Protein AF-A0A136KMV6-F1 (afdb_monomer)

Mean predicted aligned error: 5.01 Å

Nearest PDB structures (foldseek):
  1k6o-assembly1_C  TM=4.350E-01  e=5.291E+00  Homo sapiens
  7b7n-assembly1_H  TM=4.415E-01  e=7.885E+00  Human gammaherpesvirus 8

Foldseek 3Di:
DDDPVQWPDWAQAPVGDIDTDGPVVVCCCCPPPPVVCVPVPVVVRDVGNDDPPVD

Radius of gyration: 12.55 Å; Cα contacts (8 Å, |Δi|>4): 48; chains: 1; bounding box: 34×15×33 Å

Structure (mmCIF, N/CA/C/O backbone):
data_AF-A0A136KMV6-F1
#
_entry.id   AF-A0A136KMV6-F1
#
loop_
_atom_site.group_PDB
_atom_site.id
_atom_site.type_symbol
_atom_site.label_atom_id
_atom_site.label_alt_id
_atom_site.label_comp_id
_atom_site.label_asym_id
_atom_site.label_entity_id
_atom_site.label_seq_id
_atom_site.pdbx_PDB_ins_code
_atom_site.Cartn_x
_atom_site.Cartn_y
_atom_site.Cartn_z
_atom_site.occupancy
_atom_site.B_iso_or_equiv
_atom_site.auth_seq_id
_atom_site.auth_comp_id
_atom_site.auth_asym_id
_atom_site.auth_atom_id
_atom_site.pdbx_PDB_model_num
ATOM 1 N N . MET A 1 1 ? -17.149 -8.203 -0.955 1.00 58.72 1 MET A N 1
ATOM 2 C CA . MET A 1 1 ? -17.067 -7.413 -2.203 1.00 58.72 1 MET A CA 1
ATOM 3 C C . MET A 1 1 ? -16.398 -6.094 -1.868 1.00 58.72 1 MET A C 1
ATOM 5 O O . MET A 1 1 ? -16.876 -5.428 -0.961 1.00 58.72 1 MET A O 1
ATOM 9 N N . THR A 1 2 ? -15.298 -5.753 -2.532 1.00 65.00 2 THR A N 1
ATOM 10 C CA . THR A 1 2 ? -14.576 -4.489 -2.324 1.00 65.00 2 THR A CA 1
ATOM 11 C C . THR A 1 2 ? -15.361 -3.351 -2.969 1.00 65.00 2 THR A C 1
ATOM 13 O O . THR A 1 2 ? -15.641 -3.428 -4.166 1.00 65.00 2 THR A O 1
ATOM 16 N N . LYS A 1 3 ? -15.747 -2.320 -2.211 1.00 82.31 3 LYS A N 1
ATOM 17 C CA . LYS A 1 3 ? -16.388 -1.130 -2.785 1.00 82.31 3 LYS A CA 1
ATOM 18 C C . LYS A 1 3 ? -15.305 -0.180 -3.282 1.00 82.31 3 LYS A C 1
ATOM 20 O O . LYS A 1 3 ? -14.198 -0.150 -2.757 1.00 82.31 3 LYS A O 1
ATOM 25 N N . GLU A 1 4 ? -15.631 0.638 -4.273 1.00 79.31 4 GLU A N 1
ATOM 26 C CA . GLU A 1 4 ? -14.685 1.607 -4.845 1.00 79.31 4 GLU A CA 1
ATOM 27 C C . GLU A 1 4 ? -14.153 2.598 -3.793 1.00 79.31 4 GLU A C 1
ATOM 29 O O . GLU A 1 4 ? -12.985 2.969 -3.810 1.00 79.31 4 GLU A O 1
ATOM 34 N N . LYS A 1 5 ? -14.974 2.921 -2.784 1.00 83.00 5 LYS A N 1
ATOM 35 C CA . LYS A 1 5 ? -14.595 3.759 -1.633 1.00 83.00 5 LYS A CA 1
ATOM 36 C C . LYS A 1 5 ? -13.543 3.126 -0.707 1.00 83.00 5 LYS A C 1
ATOM 38 O O . LYS A 1 5 ? -12.915 3.854 0.071 1.00 83.00 5 LYS A O 1
ATOM 43 N N . ASP A 1 6 ? -13.346 1.811 -0.797 1.00 94.38 6 ASP A N 1
ATOM 44 C CA . ASP A 1 6 ? -12.419 1.044 0.043 1.00 94.38 6 ASP A CA 1
ATOM 45 C C . ASP A 1 6 ? -11.027 0.948 -0.595 1.00 94.38 6 ASP A C 1
ATOM 47 O O . ASP A 1 6 ? -10.070 0.537 0.062 1.00 94.38 6 ASP A O 1
ATOM 51 N N . ILE A 1 7 ? -10.895 1.325 -1.871 1.00 96.62 7 ILE A N 1
ATOM 52 C CA . ILE A 1 7 ? -9.619 1.338 -2.582 1.00 96.62 7 ILE A CA 1
ATOM 53 C C . ILE A 1 7 ? -8.782 2.511 -2.069 1.00 96.62 7 ILE A C 1
ATOM 55 O O . ILE A 1 7 ? -9.231 3.656 -2.055 1.00 96.62 7 ILE A O 1
ATOM 59 N N . LEU A 1 8 ? -7.557 2.211 -1.643 1.00 97.00 8 LEU A N 1
ATOM 60 C CA . LEU A 1 8 ? -6.544 3.214 -1.332 1.00 97.00 8 LEU A CA 1
ATOM 61 C C . LEU A 1 8 ? -5.814 3.634 -2.609 1.00 97.00 8 LEU A C 1
ATOM 63 O O . LEU A 1 8 ? -5.668 4.823 -2.876 1.00 97.00 8 LEU A O 1
ATOM 67 N N . PHE A 1 9 ? -5.385 2.658 -3.412 1.00 96.06 9 PHE A N 1
ATOM 68 C CA . PHE A 1 9 ? -4.836 2.909 -4.740 1.00 96.06 9 PHE A CA 1
ATOM 69 C C . PHE A 1 9 ? -4.970 1.702 -5.668 1.00 96.06 9 PHE A C 1
ATOM 71 O O . PHE A 1 9 ? -5.115 0.554 -5.237 1.00 96.06 9 PHE A O 1
ATOM 78 N N . GLU A 1 10 ? -4.883 1.987 -6.964 1.00 95.94 10 GLU A N 1
ATOM 79 C CA . GLU A 1 10 ? -4.817 1.004 -8.037 1.00 95.94 10 GLU A CA 1
ATOM 80 C C . GLU A 1 10 ? -3.713 1.412 -9.020 1.00 95.94 10 GLU A C 1
ATOM 82 O O . GLU A 1 10 ? -3.614 2.582 -9.389 1.00 95.94 10 GLU A O 1
ATOM 87 N N . VAL A 1 11 ? -2.870 0.463 -9.427 1.00 95.81 11 VAL A N 1
ATOM 88 C CA . VAL A 1 11 ? -1.720 0.712 -10.304 1.00 95.81 11 VAL A CA 1
ATOM 89 C C . VAL A 1 11 ? -1.661 -0.322 -11.424 1.00 95.81 11 VAL A C 1
ATOM 91 O O . VAL A 1 11 ? -1.846 -1.516 -11.187 1.00 95.81 11 VAL A O 1
ATOM 94 N N . MET A 1 12 ? -1.422 0.133 -12.657 1.00 95.88 12 MET A N 1
ATOM 95 C CA . MET A 1 12 ? -1.132 -0.747 -13.791 1.00 95.88 12 MET A CA 1
ATOM 96 C C . MET A 1 12 ? 0.336 -1.161 -13.732 1.00 95.88 12 MET A C 1
ATOM 98 O O . MET A 1 12 ? 1.210 -0.301 -13.667 1.00 95.88 12 MET A O 1
ATOM 102 N N . THR A 1 13 ? 0.602 -2.461 -13.774 1.00 94.94 13 THR A N 1
ATOM 103 C CA . THR A 1 13 ? 1.971 -2.984 -13.817 1.00 94.94 13 THR A CA 1
ATOM 104 C C . THR A 1 13 ? 2.463 -3.112 -15.265 1.00 94.94 13 THR A C 1
ATOM 106 O O . THR A 1 13 ? 1.645 -3.298 -16.174 1.00 94.94 13 THR A O 1
ATOM 109 N N . PRO A 1 14 ? 3.787 -3.105 -15.510 1.00 94.06 14 PRO A N 1
ATOM 110 C CA . PRO A 1 14 ? 4.355 -3.364 -16.839 1.00 94.06 14 PRO A CA 1
ATOM 111 C C . PRO A 1 14 ? 3.994 -4.737 -17.422 1.00 94.06 14 PRO A C 1
ATOM 113 O O . PRO A 1 14 ? 4.071 -4.936 -18.628 1.00 94.06 14 PRO A O 1
ATOM 116 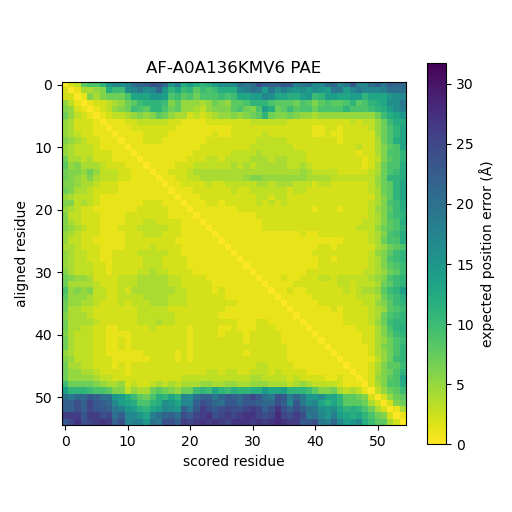N N . LEU A 1 15 ? 3.582 -5.681 -16.571 1.00 93.50 15 LEU A N 1
ATOM 117 C CA . LEU A 1 15 ? 3.151 -7.023 -16.963 1.00 93.50 15 LEU A CA 1
ATOM 118 C C . LEU A 1 15 ? 1.691 -7.067 -17.454 1.00 93.50 15 LEU A C 1
ATOM 120 O O . LEU A 1 15 ? 1.178 -8.142 -17.749 1.00 93.50 15 LEU A O 1
ATOM 124 N N . GLY A 1 16 ? 1.010 -5.919 -17.540 1.00 93.31 16 GLY A N 1
ATOM 125 C CA . GLY A 1 16 ? -0.324 -5.810 -18.136 1.00 93.31 16 GLY A CA 1
ATOM 126 C C . GLY A 1 16 ? -1.483 -6.165 -17.204 1.00 93.31 16 GLY A C 1
ATOM 127 O O . GLY A 1 16 ? -2.608 -6.330 -17.672 1.00 93.31 16 GLY A O 1
ATOM 128 N N . PHE A 1 17 ? -1.246 -6.260 -15.892 1.00 95.31 17 PHE A N 1
ATOM 129 C CA . PHE A 1 17 ? -2.306 -6.432 -14.895 1.00 95.31 17 PHE A CA 1
ATOM 130 C C . PHE A 1 17 ? -2.312 -5.300 -13.871 1.00 95.31 17 PHE A C 1
ATOM 132 O O . PHE A 1 17 ? -1.299 -4.637 -13.635 1.00 95.31 17 PHE A O 1
ATOM 139 N N . ARG A 1 18 ? -3.473 -5.090 -13.246 1.00 95.69 18 ARG A N 1
ATOM 140 C CA . ARG A 1 18 ? -3.664 -4.063 -12.222 1.00 95.69 18 ARG A CA 1
ATOM 141 C C . ARG A 1 18 ? -3.514 -4.647 -10.831 1.00 95.69 18 ARG A C 1
ATOM 143 O O . ARG A 1 18 ? -4.070 -5.704 -10.543 1.00 95.69 18 ARG A O 1
ATOM 150 N N . VAL A 1 19 ? -2.827 -3.921 -9.959 1.00 95.25 19 VAL A N 1
ATOM 151 C CA . VAL A 1 19 ? -2.825 -4.210 -8.526 1.00 95.25 19 VAL A CA 1
ATOM 152 C C . VAL A 1 19 ? -3.649 -3.171 -7.801 1.00 95.25 19 VAL A C 1
ATOM 154 O O . VAL A 1 19 ? -3.499 -1.975 -8.029 1.00 95.25 19 VAL A O 1
ATOM 157 N N . ARG A 1 20 ? -4.518 -3.652 -6.916 1.00 95.88 20 ARG A N 1
ATOM 158 C CA . ARG A 1 20 ? -5.400 -2.850 -6.080 1.00 95.88 20 ARG A CA 1
ATOM 159 C C . ARG A 1 20 ? -5.066 -3.093 -4.619 1.00 95.88 20 ARG A C 1
ATOM 161 O O . ARG A 1 20 ? -4.994 -4.241 -4.187 1.00 95.88 20 ARG A O 1
ATOM 168 N N . VAL A 1 21 ? -4.930 -2.012 -3.866 1.00 96.00 21 VAL A N 1
ATOM 169 C CA . VAL A 1 21 ? -4.745 -2.043 -2.415 1.00 96.00 21 VAL A CA 1
ATOM 170 C C . VAL A 1 21 ? -5.929 -1.349 -1.760 1.00 96.00 21 VAL A C 1
ATOM 172 O O . VAL A 1 21 ? -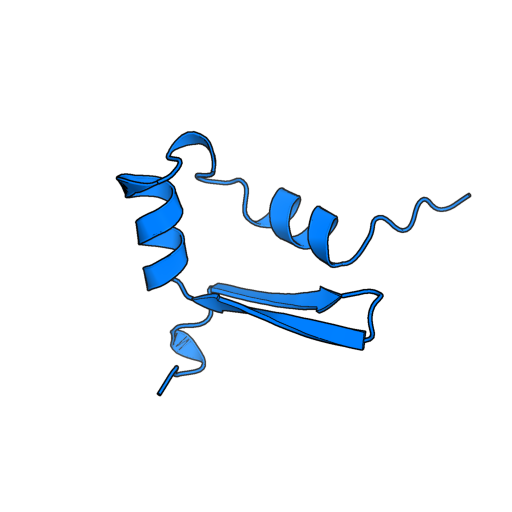6.357 -0.282 -2.201 1.00 96.00 21 VAL A O 1
ATOM 175 N N . THR A 1 22 ? -6.486 -1.973 -0.723 1.00 97.44 22 THR A N 1
ATOM 176 C CA . THR A 1 22 ? -7.581 -1.404 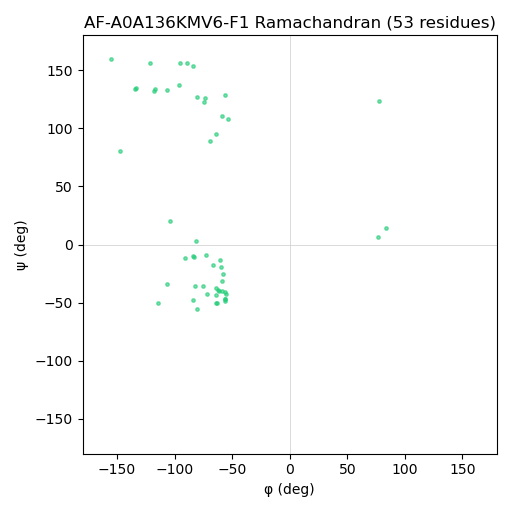0.069 1.00 97.44 22 THR A CA 1
ATOM 177 C C . THR A 1 22 ? -7.046 -0.696 1.305 1.00 97.44 22 THR A C 1
ATOM 179 O O . THR A 1 22 ? -5.966 -1.031 1.793 1.00 97.44 22 THR A O 1
ATOM 182 N N . LYS A 1 23 ? -7.824 0.251 1.834 1.00 96.81 23 LYS A N 1
ATOM 183 C CA . LYS A 1 23 ? -7.506 0.958 3.082 1.00 96.81 23 LYS A CA 1
ATOM 184 C C . LYS A 1 23 ? -7.309 -0.021 4.237 1.00 96.81 23 LYS A C 1
ATOM 186 O O . LYS A 1 23 ? -6.266 0.017 4.869 1.00 96.81 23 LYS A O 1
ATOM 191 N N . ASP A 1 24 ? -8.233 -0.963 4.423 1.00 96.69 24 ASP A N 1
ATOM 192 C CA . ASP A 1 24 ? -8.174 -1.941 5.520 1.00 96.69 24 ASP A CA 1
ATOM 193 C C . ASP A 1 24 ? -6.926 -2.832 5.458 1.00 96.69 24 ASP A C 1
ATOM 195 O O . ASP A 1 24 ? -6.312 -3.145 6.477 1.00 96.69 24 ASP A O 1
ATOM 199 N N . TYR A 1 25 ? -6.526 -3.254 4.253 1.00 96.75 25 TYR A N 1
ATOM 200 C CA . TYR A 1 25 ? -5.345 -4.100 4.106 1.00 96.75 25 TYR A CA 1
ATOM 201 C C . TYR A 1 25 ? -4.052 -3.299 4.266 1.00 96.75 25 TYR A C 1
ATOM 203 O O . TYR A 1 25 ? -3.088 -3.804 4.838 1.00 96.75 25 TYR A O 1
ATOM 211 N N . TRP A 1 26 ? -4.031 -2.051 3.793 1.00 97.69 26 TRP A N 1
ATOM 212 C CA . TRP A 1 26 ? -2.919 -1.141 4.044 1.00 97.69 26 TRP A CA 1
ATOM 213 C C . TRP A 1 26 ? -2.772 -0.827 5.532 1.00 97.69 26 TRP A C 1
ATOM 215 O O . TRP A 1 26 ? -1.666 -0.923 6.051 1.00 97.69 26 TRP A O 1
ATOM 225 N N . GLU A 1 27 ? -3.878 -0.577 6.233 1.00 97.94 27 GLU A N 1
ATOM 226 C CA . GLU A 1 27 ? -3.901 -0.369 7.682 1.00 97.94 27 GLU A CA 1
ATOM 227 C C . GLU A 1 27 ? -3.274 -1.563 8.406 1.00 97.94 27 GLU A C 1
ATOM 229 O O . GLU A 1 27 ? -2.369 -1.398 9.219 1.00 97.94 27 GLU A O 1
ATOM 234 N N . LEU A 1 28 ? -3.658 -2.790 8.040 1.00 98.12 28 LEU A N 1
ATOM 235 C CA . LEU A 1 28 ? -3.036 -4.003 8.574 1.00 98.12 28 LEU A CA 1
ATOM 236 C C . LEU A 1 28 ? -1.524 -4.063 8.288 1.00 98.12 28 LEU A C 1
ATOM 238 O O . LEU A 1 28 ? -0.745 -4.504 9.138 1.00 98.12 28 LEU A O 1
ATOM 242 N N . ILE A 1 29 ? -1.088 -3.645 7.096 1.00 98.19 29 ILE A N 1
ATOM 243 C CA . ILE A 1 29 ? 0.336 -3.598 6.747 1.00 98.19 29 ILE A CA 1
ATOM 244 C C . ILE A 1 29 ? 1.072 -2.614 7.657 1.00 98.19 29 ILE A C 1
ATOM 246 O O . ILE A 1 29 ? 2.078 -2.999 8.245 1.00 98.19 29 ILE A O 1
ATOM 250 N N . VAL A 1 30 ? 0.580 -1.385 7.805 1.00 98.44 30 VAL A N 1
ATOM 251 C CA . VAL A 1 30 ? 1.291 -0.310 8.517 1.00 98.44 30 VAL A CA 1
ATOM 252 C C . VAL A 1 30 ? 1.099 -0.337 10.036 1.00 98.44 30 VAL A C 1
ATOM 254 O O . VAL A 1 30 ? 1.804 0.363 10.751 1.00 98.44 30 VAL A O 1
ATOM 257 N N . THR A 1 31 ? 0.186 -1.150 10.561 1.00 98.25 31 THR A N 1
ATOM 258 C CA . THR A 1 31 ? -0.005 -1.284 12.017 1.00 98.25 31 THR A CA 1
ATOM 259 C C . THR A 1 31 ? 0.516 -2.602 12.570 1.00 98.25 31 THR A C 1
ATOM 261 O O . THR A 1 31 ? 1.022 -2.627 13.689 1.00 98.25 31 THR A O 1
ATOM 264 N N . VAL A 1 32 ? 0.434 -3.694 11.800 1.00 98.19 32 VAL A N 1
ATOM 265 C CA . VAL A 1 32 ? 0.768 -5.041 12.293 1.00 98.19 32 VAL A CA 1
ATOM 266 C C 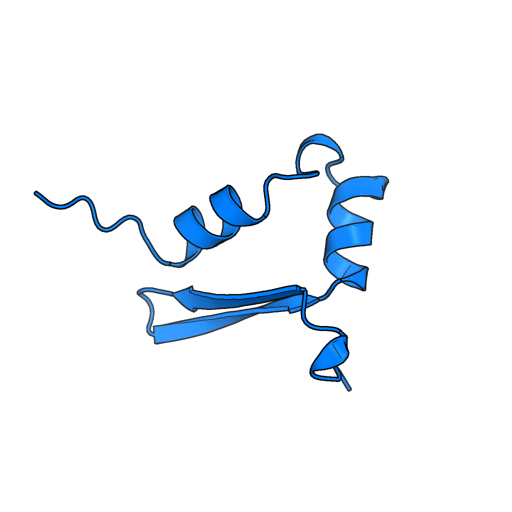. VAL A 1 32 ? 1.987 -5.628 11.593 1.00 98.19 32 VAL A C 1
ATOM 268 O O . VAL A 1 32 ? 2.889 -6.126 12.261 1.00 98.19 32 VAL A O 1
ATOM 271 N N . LYS A 1 33 ? 2.033 -5.613 10.255 1.00 96.88 33 LYS A N 1
ATOM 272 C CA . LYS A 1 33 ? 3.076 -6.351 9.517 1.00 96.88 33 LYS A CA 1
ATOM 273 C C . LYS A 1 33 ? 4.400 -5.594 9.474 1.00 96.88 33 LYS A C 1
ATOM 275 O O . LYS A 1 33 ? 5.440 -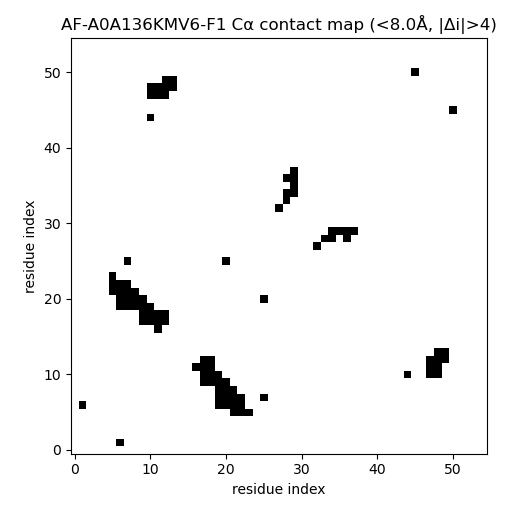6.126 9.847 1.00 96.88 33 LYS A O 1
ATOM 280 N N . HIS A 1 34 ? 4.356 -4.360 8.987 1.00 97.75 34 HIS A N 1
ATOM 281 C CA . HIS A 1 34 ? 5.518 -3.534 8.689 1.00 97.75 34 HIS A CA 1
ATOM 282 C C . HIS A 1 34 ? 5.189 -2.053 8.928 1.00 97.75 34 HIS A C 1
ATOM 284 O O . HIS A 1 34 ? 4.947 -1.319 7.967 1.00 97.75 34 HIS A O 1
ATOM 290 N N . PRO A 1 35 ? 5.226 -1.574 10.185 1.00 97.62 35 PRO A N 1
ATOM 291 C CA . PRO A 1 35 ? 4.900 -0.180 10.490 1.00 97.62 35 PRO A CA 1
ATOM 292 C C . PRO A 1 35 ? 5.746 0.865 9.765 1.00 97.62 35 PRO A C 1
ATOM 294 O O . PRO A 1 35 ? 5.280 1.960 9.467 1.00 97.62 35 PRO A O 1
ATOM 297 N N . ILE A 1 36 ? 6.963 0.488 9.373 1.00 97.88 36 ILE A N 1
ATOM 2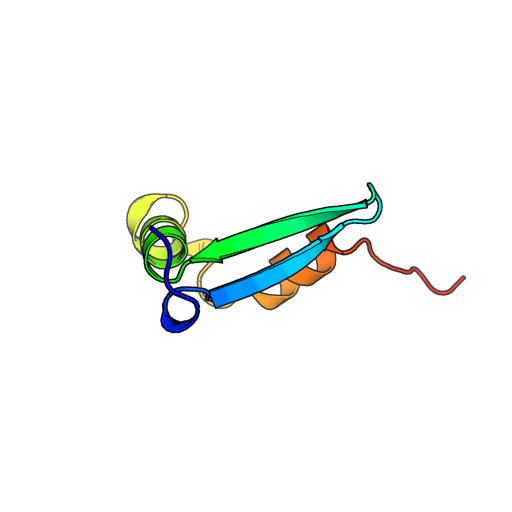98 C CA . ILE A 1 36 ? 7.865 1.300 8.547 1.00 97.88 36 ILE A CA 1
ATOM 299 C C . ILE A 1 36 ? 7.306 1.662 7.159 1.00 97.88 36 ILE A C 1
ATOM 301 O O . ILE A 1 36 ? 7.884 2.498 6.470 1.00 97.88 36 ILE A O 1
ATOM 305 N N . MET A 1 37 ? 6.228 1.013 6.715 1.00 97.62 37 MET A N 1
ATOM 306 C CA . MET A 1 37 ? 5.583 1.295 5.431 1.00 97.62 37 MET A CA 1
ATOM 307 C C . MET A 1 37 ? 4.607 2.479 5.498 1.00 97.62 37 MET A C 1
ATOM 309 O O . MET A 1 37 ? 4.163 2.934 4.446 1.00 97.62 37 MET A O 1
ATOM 313 N N . ALA A 1 38 ? 4.275 2.988 6.691 1.00 97.81 38 ALA A N 1
ATOM 314 C CA . ALA A 1 38 ? 3.402 4.151 6.846 1.00 97.81 38 ALA A CA 1
ATOM 315 C C . ALA A 1 38 ? 3.941 5.363 6.062 1.00 97.81 38 ALA A C 1
ATOM 317 O O . ALA A 1 38 ? 5.111 5.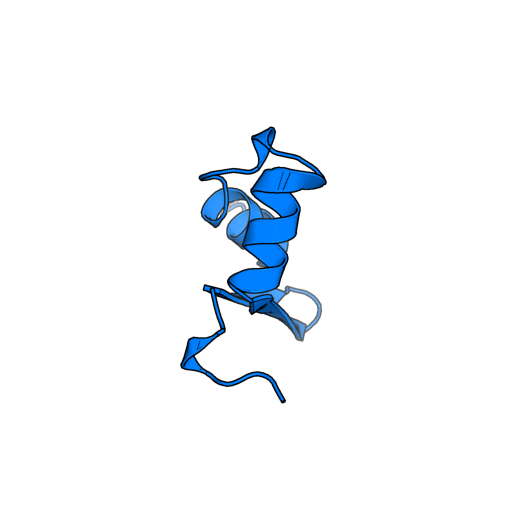722 6.198 1.00 97.81 38 ALA A O 1
ATOM 318 N N . GLY A 1 39 ? 3.097 5.984 5.230 1.00 97.38 39 GLY A N 1
ATOM 319 C CA . GLY A 1 39 ? 3.478 7.130 4.395 1.00 97.38 39 GLY A CA 1
ATOM 320 C C . GLY A 1 39 ? 4.298 6.783 3.144 1.00 97.38 39 GLY A C 1
ATOM 321 O O . GLY A 1 39 ? 4.785 7.688 2.468 1.00 97.38 39 GLY A O 1
ATOM 322 N N . ARG A 1 40 ? 4.484 5.491 2.831 1.00 97.88 40 ARG A N 1
ATOM 323 C CA . ARG A 1 40 ? 5.254 5.016 1.664 1.00 97.88 40 ARG A CA 1
ATOM 324 C C . ARG A 1 40 ? 4.380 4.514 0.515 1.00 97.88 40 ARG A C 1
ATOM 326 O O . ARG A 1 40 ? 4.841 3.749 -0.330 1.00 97.88 40 ARG A O 1
ATOM 333 N N . GLU A 1 41 ? 3.114 4.914 0.466 1.00 97.25 41 GLU A N 1
ATOM 334 C CA . GLU A 1 41 ? 2.160 4.499 -0.566 1.00 97.25 41 GLU A CA 1
ATOM 335 C C . GLU A 1 41 ? 2.677 4.835 -1.970 1.00 97.25 41 GLU A C 1
ATOM 337 O O . GLU A 1 41 ? 2.536 4.033 -2.891 1.00 97.25 41 GLU A O 1
ATOM 342 N N . GLU A 1 42 ? 3.287 6.011 -2.135 1.00 96.12 42 GLU A N 1
ATOM 343 C CA . GLU A 1 42 ? 3.786 6.469 -3.433 1.00 96.12 42 GLU A CA 1
ATOM 344 C C . GLU A 1 42 ? 5.029 5.694 -3.879 1.00 96.12 42 GLU A C 1
ATOM 346 O O . GLU A 1 42 ? 5.079 5.235 -5.018 1.00 96.12 42 GLU A O 1
ATOM 351 N N . ASP A 1 43 ? 5.973 5.436 -2.969 1.00 96.00 43 ASP A N 1
ATOM 352 C CA . ASP A 1 43 ? 7.133 4.573 -3.234 1.00 96.00 43 ASP A CA 1
ATOM 353 C C . ASP A 1 43 ? 6.687 3.183 -3.719 1.00 96.00 43 ASP A C 1
ATOM 355 O O . ASP A 1 43 ? 7.243 2.627 -4.673 1.00 96.00 43 ASP A O 1
ATOM 359 N N . VAL A 1 44 ? 5.649 2.623 -3.083 1.00 95.69 44 VAL A N 1
ATOM 360 C CA . VAL A 1 44 ? 5.067 1.335 -3.477 1.00 95.69 44 VAL A CA 1
ATOM 361 C C . VAL A 1 44 ? 4.458 1.430 -4.872 1.00 95.69 44 VAL A C 1
ATOM 363 O O . VAL A 1 44 ? 4.799 0.613 -5.726 1.00 95.69 44 VAL A O 1
ATOM 366 N N . LYS A 1 45 ? 3.618 2.433 -5.156 1.00 95.44 45 LYS A N 1
ATOM 367 C CA . LYS A 1 45 ? 3.042 2.619 -6.501 1.00 95.44 45 LYS A CA 1
ATOM 368 C C . LYS A 1 45 ? 4.124 2.732 -7.571 1.00 95.44 45 LYS A C 1
ATOM 370 O O . LYS A 1 45 ? 4.027 2.040 -8.582 1.00 95.44 45 LYS A O 1
ATOM 375 N N . MET A 1 46 ? 5.157 3.539 -7.329 1.00 94.50 46 MET A N 1
ATOM 376 C CA . MET A 1 46 ? 6.275 3.749 -8.254 1.00 94.50 46 MET A CA 1
ATOM 377 C C . MET A 1 46 ? 7.061 2.465 -8.518 1.00 94.50 46 MET A C 1
ATOM 379 O O . MET A 1 46 ? 7.428 2.169 -9.655 1.00 94.50 46 MET A O 1
ATOM 383 N N . THR A 1 47 ? 7.265 1.654 -7.481 1.00 93.62 47 THR A N 1
ATOM 384 C CA . THR A 1 47 ? 7.905 0.341 -7.622 1.00 93.62 47 THR A CA 1
ATOM 385 C C . THR A 1 47 ? 7.060 -0.597 -8.493 1.00 93.62 47 THR A C 1
ATOM 387 O O . THR A 1 47 ? 7.599 -1.358 -9.295 1.00 93.62 47 THR A O 1
ATOM 390 N N . MET A 1 48 ? 5.729 -0.534 -8.374 1.00 93.00 48 MET A N 1
ATOM 391 C CA . MET A 1 48 ? 4.800 -1.430 -9.072 1.00 93.00 48 MET A CA 1
ATOM 392 C C . MET A 1 48 ? 4.480 -1.022 -10.513 1.00 93.00 48 MET A C 1
ATOM 394 O O . MET A 1 48 ? 4.310 -1.902 -11.359 1.00 93.00 48 MET A O 1
ATOM 398 N N . CYS A 1 49 ? 4.390 0.277 -10.816 1.00 89.94 49 CYS A N 1
ATOM 399 C CA . CYS A 1 49 ? 4.167 0.751 -12.187 1.00 89.94 49 CYS A CA 1
ATOM 400 C C . CYS A 1 49 ? 5.404 0.588 -13.081 1.00 89.94 49 CYS A C 1
ATOM 402 O O . CYS A 1 49 ? 5.297 0.721 -14.300 1.00 89.94 49 CYS A O 1
ATOM 404 N N . GLY A 1 50 ? 6.544 0.228 -12.483 1.00 82.38 50 GLY A N 1
ATOM 405 C CA . GLY A 1 50 ? 7.832 0.155 -13.145 1.00 82.38 50 GLY A CA 1
ATOM 406 C C . GLY A 1 50 ? 8.400 1.556 -13.319 1.00 82.38 50 GLY A C 1
ATOM 407 O O . GLY A 1 50 ? 7.785 2.429 -13.929 1.00 82.38 50 GLY A O 1
ATOM 408 N N . PHE A 1 51 ? 9.605 1.768 -12.800 1.00 63.19 51 PHE A N 1
ATOM 409 C CA . PHE A 1 51 ? 10.354 2.988 -13.056 1.00 63.19 51 PHE A CA 1
ATOM 410 C C . PHE A 1 51 ? 10.565 3.104 -14.574 1.00 63.19 51 PHE A C 1
ATOM 412 O O . PHE A 1 51 ? 11.323 2.327 -15.160 1.00 63.19 51 PHE A O 1
ATOM 419 N N . LYS A 1 52 ? 9.906 4.064 -15.231 1.00 55.31 52 LYS A N 1
ATOM 420 C CA . LYS A 1 52 ? 10.423 4.591 -16.494 1.00 55.31 52 LYS A CA 1
ATOM 421 C C . LYS A 1 52 ? 11.677 5.365 -16.119 1.00 55.31 52 LYS A C 1
ATOM 423 O O . LYS A 1 52 ? 11.611 6.531 -15.757 1.00 55.31 52 LYS A O 1
ATOM 428 N N . ALA A 1 53 ? 12.812 4.674 -16.100 1.00 45.78 53 ALA A N 1
ATOM 429 C CA . ALA A 1 53 ? 14.077 5.358 -16.257 1.00 45.78 53 ALA A CA 1
ATOM 430 C C . ALA A 1 53 ? 14.036 5.937 -17.672 1.00 45.78 53 ALA A C 1
ATOM 432 O O . ALA A 1 53 ? 14.265 5.213 -18.642 1.00 45.78 53 ALA A O 1
ATOM 433 N N . ASP A 1 54 ? 13.626 7.201 -17.778 1.00 48.03 54 ASP A N 1
ATOM 434 C CA . ASP A 1 54 ? 13.890 8.006 -18.959 1.00 48.03 54 ASP A CA 1
ATOM 435 C C . ASP A 1 54 ? 15.405 7.931 -19.175 1.00 48.03 54 ASP A C 1
ATOM 437 O O . ASP A 1 54 ? 16.199 8.386 -18.349 1.00 48.03 54 ASP A O 1
ATOM 441 N N . LYS A 1 55 ? 15.781 7.194 -20.215 1.00 37.53 55 LYS A N 1
ATOM 442 C CA . LYS A 1 55 ? 17.151 7.014 -20.666 1.00 37.53 55 LYS A CA 1
ATOM 443 C C . LYS A 1 55 ? 17.430 8.020 -21.766 1.00 37.53 55 LYS A C 1
ATOM 445 O O . LYS A 1 55 ? 16.511 8.223 -22.593 1.00 37.53 55 LYS A O 1
#

Sequence (55 aa):
MTKEKDILFEVMTPLGFRVRVTKDYWELIVTVKHPIMAGREEDVKMTMCGFKADK

Solvent-accessible surface area (backbone atoms only — not comparable to full-atom values): 3438 Å² total; per-residue (Å²): 134,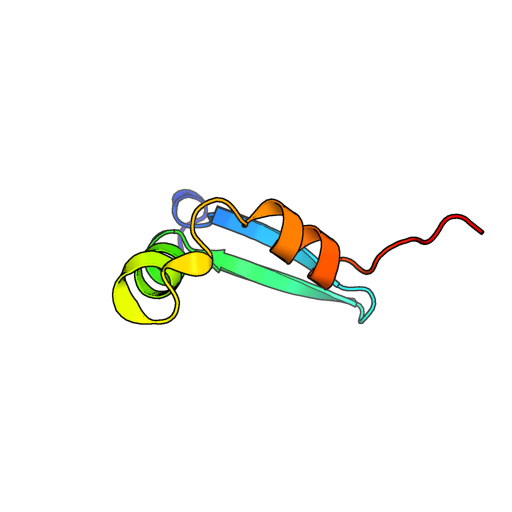89,52,81,87,43,51,68,49,72,43,60,28,83,85,77,49,73,50,76,44,38,46,72,60,48,48,46,35,33,72,70,75,42,52,88,52,59,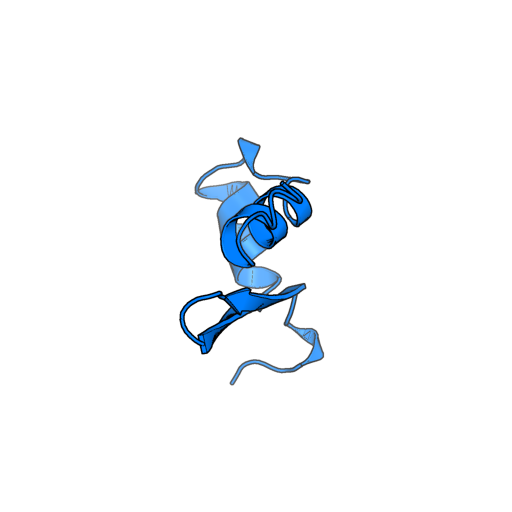93,38,65,62,62,51,48,46,65,51,41,49,76,80,72,86,123

Secondary structure (DSSP, 8-state):
---GGGEEEEEE-TTS-EEEEEHHHHHHIIIII-GGGTT-HHHHHHHHH------

pLDDT: mean 89.69, std 14.83, range [37.53, 98.44]